Protein AF-0000000076523806 (afdb_homodimer)

Foldseek 3Di:
DVVVVVVVVVVVVVVVVVVVVVVVVVVVVVVVVVVVVVVVVVVVVVVVVVVVVVVVVVVVVVVVVVVVVVVVD/DVVVVVVVVVVVVVVVVVVVVVVVVVVVVVVVVVVVVVVVVVVVVVVVVVVVVVVVVVVVVVVVVVVVVVVVD

Sequence (146 aa):
MLHHVMSEFNAMTKEYEILKTEATTLQEKNNEMYDHIVDQDTRIDQLEQNVQVLEAENNELRRSRIIDASTKQMLHHVMSEFNAMTKEYEILKTEATTLQEKNNEMYDHIVDQDTRIDQLEQNVQVLEAENNELRRSRIIDASTKQ

Organism: Hydatigena taeniaeformis (NCBI:txid6205)

Structure (mmCIF, N/CA/C/O backbone):
data_AF-0000000076523806-model_v1
#
loop_
_entity.id
_entity.type
_entity.pdbx_description
1 polymer 'Uncharacterized protein'
#
loop_
_atom_site.group_PDB
_atom_site.id
_atom_site.type_symbol
_atom_site.label_atom_id
_atom_site.label_alt_id
_atom_site.label_comp_id
_atom_site.label_asym_id
_atom_site.label_entity_id
_atom_site.label_seq_id
_atom_site.pdbx_PDB_ins_code
_atom_site.Cartn_x
_atom_site.Cartn_y
_atom_site.Cartn_z
_atom_site.occupancy
_atom_site.B_iso_or_equiv
_atom_site.auth_seq_id
_atom_site.auth_comp_id
_atom_site.auth_asym_id
_atom_site.auth_atom_id
_atom_site.pdbx_PDB_model_num
ATOM 1 N N . MET A 1 1 ? 8.375 -51.219 -21.516 1 77.56 1 MET A N 1
ATOM 2 C CA . MET A 1 1 ? 8.148 -49.906 -22.109 1 77.56 1 MET A CA 1
ATOM 3 C C . MET A 1 1 ? 6.848 -49.281 -21.594 1 77.56 1 MET A C 1
ATOM 5 O O . MET A 1 1 ? 6.848 -48.188 -21.047 1 77.56 1 MET A O 1
ATOM 9 N N . LEU A 1 2 ? 5.82 -50.031 -21.516 1 80.88 2 LEU A N 1
ATOM 10 C CA . LEU A 1 2 ? 4.516 -49.531 -21.078 1 80.88 2 LEU A CA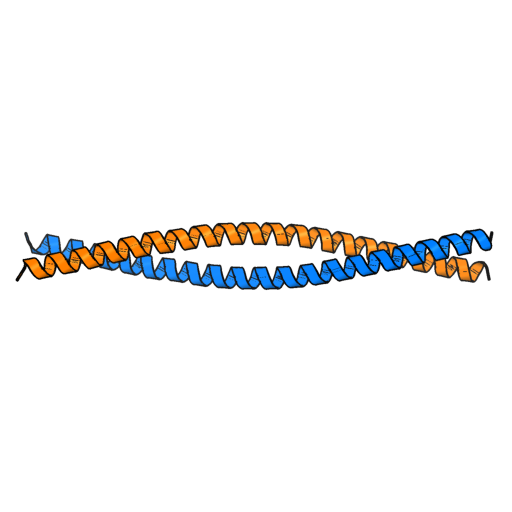 1
ATOM 11 C C . LEU A 1 2 ? 4.535 -49.219 -19.594 1 80.88 2 LEU A C 1
ATOM 13 O O . LEU A 1 2 ? 4.07 -48.156 -19.188 1 80.88 2 LEU A O 1
ATOM 17 N N . HIS A 1 3 ? 5.086 -50.062 -18.781 1 82.56 3 HIS A N 1
ATOM 18 C CA . HIS A 1 3 ? 5.164 -49.875 -17.328 1 82.56 3 HIS A CA 1
ATOM 19 C C . HIS A 1 3 ? 5.965 -48.625 -16.984 1 82.56 3 HIS A C 1
ATOM 21 O O . HIS A 1 3 ? 5.598 -47.875 -16.078 1 82.56 3 HIS A O 1
ATOM 27 N N . HIS A 1 4 ? 7.008 -48.375 -17.703 1 82.94 4 HIS A N 1
ATOM 28 C CA . HIS A 1 4 ? 7.859 -47.219 -17.484 1 82.94 4 HIS A CA 1
ATOM 29 C C . HIS A 1 4 ? 7.133 -45.938 -17.859 1 82.94 4 HIS A C 1
ATOM 31 O O . HIS A 1 4 ? 7.145 -44.969 -17.078 1 82.94 4 HIS A O 1
ATOM 37 N N . VAL A 1 5 ? 6.434 -45.969 -19 1 79.81 5 VAL A N 1
ATOM 38 C CA . VAL A 1 5 ? 5.703 -44.781 -19.469 1 79.81 5 VAL A CA 1
ATOM 39 C C . VAL A 1 5 ? 4.562 -44.469 -18.5 1 79.81 5 VAL A C 1
ATOM 41 O O . VAL A 1 5 ? 4.309 -43.312 -18.203 1 79.81 5 VAL A O 1
ATOM 44 N N . MET A 1 6 ? 3.977 -45.5 -18.062 1 81.94 6 MET A N 1
ATOM 45 C CA . MET A 1 6 ? 2.873 -45.312 -17.109 1 81.94 6 MET A CA 1
ATOM 46 C C . MET A 1 6 ? 3.367 -44.75 -15.797 1 81.94 6 MET A C 1
ATOM 48 O O . MET A 1 6 ? 2.695 -43.906 -15.195 1 81.94 6 MET A O 1
ATOM 52 N N . SER A 1 7 ? 4.484 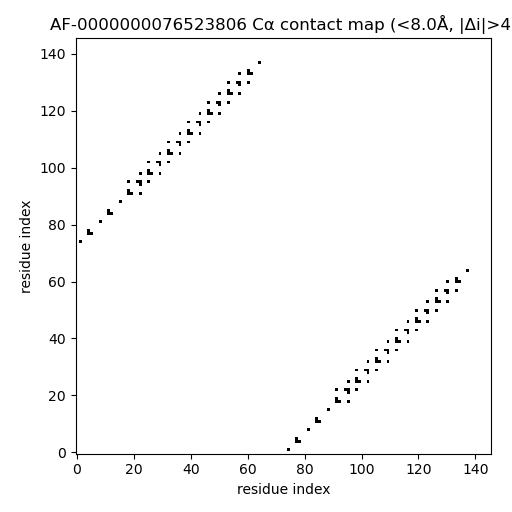-45.188 -15.352 1 82.75 7 SER A N 1
ATOM 53 C CA . SER A 1 7 ? 5.094 -44.656 -14.141 1 82.75 7 SER A CA 1
ATOM 54 C C . SER A 1 7 ? 5.43 -43.156 -14.289 1 82.75 7 SER A C 1
ATOM 56 O O . SER A 1 7 ? 5.168 -42.375 -13.391 1 82.75 7 SER A O 1
ATOM 58 N N . GLU A 1 8 ? 5.961 -42.844 -15.414 1 82.75 8 GLU A N 1
ATOM 59 C CA . GLU A 1 8 ? 6.305 -41.469 -15.695 1 82.75 8 GLU A CA 1
ATOM 60 C C . GLU A 1 8 ? 5.051 -40.594 -15.773 1 82.75 8 GLU A C 1
ATOM 62 O O . GLU A 1 8 ? 5.051 -39.438 -15.289 1 82.75 8 GLU A O 1
ATOM 67 N N . PHE A 1 9 ? 4.078 -41.188 -16.344 1 82.12 9 PHE A N 1
ATOM 68 C CA . PHE A 1 9 ? 2.801 -40.5 -16.453 1 82.12 9 PHE A CA 1
ATOM 69 C C . PHE A 1 9 ? 2.209 -40.219 -15.078 1 82.12 9 PHE A C 1
ATOM 71 O O . PHE A 1 9 ? 1.753 -39.094 -14.812 1 82.12 9 PHE A O 1
ATOM 78 N N . ASN A 1 10 ? 2.246 -41.188 -14.266 1 84.44 10 ASN A N 1
ATOM 79 C CA . ASN A 1 10 ? 1.727 -41.031 -12.906 1 84.44 10 ASN A CA 1
ATOM 80 C C . ASN A 1 10 ? 2.518 -40 -12.117 1 84.44 10 ASN A C 1
ATOM 82 O O . ASN A 1 10 ? 1.936 -39.188 -11.383 1 84.44 10 ASN A O 1
ATOM 86 N N . ALA A 1 11 ? 3.771 -39.969 -12.234 1 86.75 11 ALA A N 1
ATOM 87 C CA . ALA A 1 11 ? 4.633 -39 -11.555 1 86.75 11 ALA A CA 1
ATOM 88 C C . ALA A 1 11 ? 4.34 -37.594 -12.031 1 86.75 11 ALA A C 1
ATOM 90 O O . ALA A 1 11 ? 4.242 -36.656 -11.227 1 86.75 11 ALA A O 1
ATOM 91 N N . MET A 1 12 ? 4.145 -37.406 -13.273 1 85.44 12 MET A N 1
ATOM 92 C CA . MET A 1 12 ? 3.865 -36.094 -13.867 1 85.44 12 MET A CA 1
ATOM 93 C C . MET A 1 12 ? 2.506 -35.594 -13.422 1 85.44 12 MET A C 1
ATOM 95 O O . MET A 1 12 ? 2.342 -34.375 -13.188 1 85.44 12 MET A O 1
ATOM 99 N N . THR A 1 13 ? 1.633 -36.531 -13.359 1 86.88 13 THR A N 1
ATOM 100 C CA . THR A 1 13 ? 0.295 -36.156 -12.922 1 86.88 13 THR A CA 1
ATOM 101 C C . THR A 1 13 ? 0.333 -35.594 -11.5 1 86.88 13 THR A C 1
ATOM 103 O O . THR A 1 13 ? -0.324 -34.594 -11.203 1 86.88 13 THR A O 1
ATOM 106 N N . LYS A 1 14 ? 1.133 -36.25 -10.703 1 90.88 14 LYS A N 1
ATOM 107 C CA . LYS A 1 14 ? 1.283 -35.781 -9.328 1 90.88 14 LYS A CA 1
ATOM 108 C C . LYS A 1 14 ? 1.925 -34.406 -9.281 1 90.88 14 LYS A C 1
ATOM 110 O O . LYS A 1 14 ? 1.476 -33.531 -8.531 1 90.88 14 LYS A O 1
ATOM 115 N N . GLU A 1 15 ? 2.945 -34.219 -10.055 1 90.81 15 GLU A N 1
ATOM 116 C CA . GLU A 1 15 ? 3.625 -32.938 -10.117 1 90.81 15 GLU A CA 1
ATOM 117 C C . GLU A 1 15 ? 2.695 -31.844 -10.641 1 90.81 15 GLU A C 1
ATOM 119 O O . GLU A 1 15 ? 2.742 -30.703 -10.18 1 90.81 15 GLU A O 1
ATOM 124 N N . TYR A 1 16 ? 1.949 -32.219 -11.586 1 91.06 16 TYR A N 1
ATOM 125 C CA . TYR A 1 16 ? 0.978 -31.281 -12.172 1 91.06 16 TYR A CA 1
ATOM 126 C C . TYR A 1 16 ? -0.016 -30.812 -11.117 1 91.06 16 TYR A C 1
ATOM 128 O O . TYR A 1 16 ? -0.313 -29.609 -11.031 1 91.06 16 TYR A O 1
ATOM 136 N N . GLU A 1 17 ? -0.483 -31.719 -10.352 1 92.56 17 GLU A N 1
ATOM 137 C CA . GLU A 1 17 ? -1.444 -31.375 -9.305 1 92.56 17 GLU A CA 1
ATOM 138 C C . GLU A 1 17 ? -0.823 -30.438 -8.266 1 92.56 17 GLU A C 1
ATOM 140 O O . GLU A 1 17 ? -1.474 -29.5 -7.793 1 92.56 17 GLU A O 1
ATOM 145 N N . ILE A 1 18 ? 0.384 -30.656 -7.902 1 94.88 18 ILE A N 1
ATOM 146 C CA . ILE A 1 18 ? 1.104 -29.797 -6.957 1 94.88 18 ILE A CA 1
ATOM 147 C C . ILE A 1 18 ? 1.243 -28.391 -7.527 1 94.88 18 ILE A C 1
ATOM 149 O O . ILE A 1 18 ? 0.949 -27.406 -6.844 1 94.88 18 ILE A O 1
ATOM 153 N N . LEU A 1 19 ? 1.623 -28.344 -8.75 1 95.31 19 LEU A N 1
ATOM 154 C CA . LEU A 1 19 ? 1.821 -27.062 -9.414 1 95.31 19 LEU A CA 1
ATOM 155 C C . LEU A 1 19 ? 0.506 -26.297 -9.523 1 95.31 19 LEU A C 1
ATOM 157 O O . LEU A 1 19 ? 0.474 -25.078 -9.336 1 95.31 19 LEU A O 1
ATOM 161 N N . LYS A 1 20 ? -0.457 -26.969 -9.852 1 94.81 20 LYS A N 1
ATOM 162 C CA . LYS A 1 20 ? -1.78 -26.359 -9.961 1 94.81 20 LYS A CA 1
ATOM 163 C C . LYS A 1 20 ? -2.213 -25.75 -8.625 1 94.81 20 LYS A C 1
ATOM 165 O O . LYS A 1 20 ? -2.73 -24.641 -8.594 1 94.81 20 LYS A O 1
ATOM 170 N N . THR A 1 21 ? -2.02 -26.469 -7.617 1 96.31 21 THR A N 1
ATOM 171 C CA . THR A 1 21 ? -2.346 -25.984 -6.281 1 96.31 21 THR A CA 1
ATOM 172 C C . THR A 1 21 ? -1.516 -24.75 -5.934 1 96.31 21 THR A C 1
ATOM 174 O O . THR A 1 21 ? -2.041 -23.766 -5.398 1 96.31 21 THR A O 1
ATOM 177 N N . GLU A 1 22 ? -0.288 -24.766 -6.25 1 95.56 22 GLU A N 1
ATOM 178 C CA . GLU A 1 22 ? 0.605 -23.641 -6.004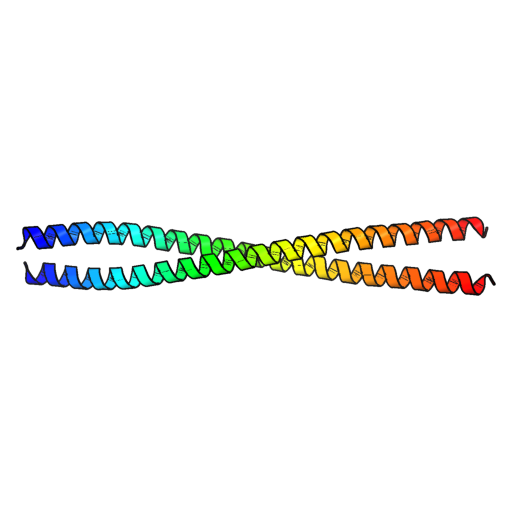 1 95.56 22 GLU A CA 1
ATOM 179 C C . GLU A 1 22 ? 0.156 -22.406 -6.781 1 95.56 22 GLU A C 1
ATOM 181 O O . GLU A 1 22 ? 0.112 -21.312 -6.23 1 95.56 22 GLU A O 1
ATOM 186 N N . ALA A 1 23 ? -0.141 -22.609 -7.977 1 95.69 23 ALA A N 1
ATOM 187 C CA . ALA A 1 23 ? -0.587 -21.5 -8.82 1 95.69 23 ALA A CA 1
ATOM 188 C C . ALA A 1 23 ? -1.864 -20.859 -8.273 1 95.69 23 ALA A C 1
ATOM 190 O O . ALA A 1 23 ? -2.01 -19.641 -8.273 1 95.69 23 ALA A O 1
ATOM 191 N N . THR A 1 24 ? -2.727 -21.703 -7.848 1 96.81 24 THR A N 1
ATOM 192 C CA . THR A 1 24 ? -3.975 -21.219 -7.262 1 96.81 24 THR A CA 1
ATOM 193 C C . THR A 1 24 ? -3.699 -20.391 -6.012 1 96.81 24 THR A C 1
ATOM 195 O O . THR A 1 24 ? -4.289 -19.328 -5.828 1 96.81 24 THR A O 1
ATOM 198 N N . THR A 1 25 ? -2.818 -20.781 -5.199 1 97.75 25 THR A N 1
ATOM 199 C CA . THR A 1 25 ? -2.441 -20.078 -3.982 1 97.75 25 THR A CA 1
ATOM 200 C C . THR A 1 25 ? -1.808 -18.734 -4.32 1 97.75 25 THR A C 1
ATOM 202 O O . THR A 1 25 ? -2.127 -17.719 -3.697 1 97.75 25 THR A O 1
ATOM 205 N N . LEU A 1 26 ? -0.985 -18.766 -5.234 1 97.88 26 LEU A N 1
ATOM 206 C CA . LEU A 1 26 ? -0.332 -17.531 -5.668 1 97.88 26 LEU A CA 1
ATOM 207 C C . LEU A 1 26 ? -1.353 -16.531 -6.195 1 97.88 26 LEU A C 1
ATOM 209 O O . LEU A 1 26 ? -1.25 -15.328 -5.926 1 97.88 26 LEU A O 1
ATOM 213 N N . GLN A 1 27 ? -2.268 -17.016 -6.91 1 97.56 27 GLN A N 1
ATOM 214 C CA . GLN A 1 27 ? -3.324 -16.172 -7.438 1 97.56 27 GLN A CA 1
ATOM 215 C C . GLN A 1 27 ? -4.145 -15.547 -6.309 1 97.56 27 GLN A C 1
ATOM 217 O O . GLN A 1 27 ? -4.473 -14.359 -6.352 1 97.56 27 GLN A O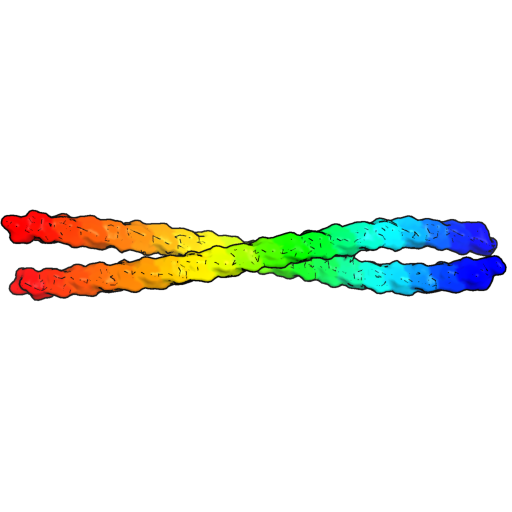 1
ATOM 222 N N . GLU A 1 28 ? -4.488 -16.312 -5.348 1 98 28 GLU A N 1
ATOM 223 C CA . GLU A 1 28 ? -5.234 -15.812 -4.199 1 98 28 GLU A CA 1
ATOM 224 C C . GLU A 1 28 ? -4.445 -14.75 -3.443 1 98 28 GLU A C 1
ATOM 226 O O . GLU A 1 28 ? -4.996 -13.711 -3.068 1 98 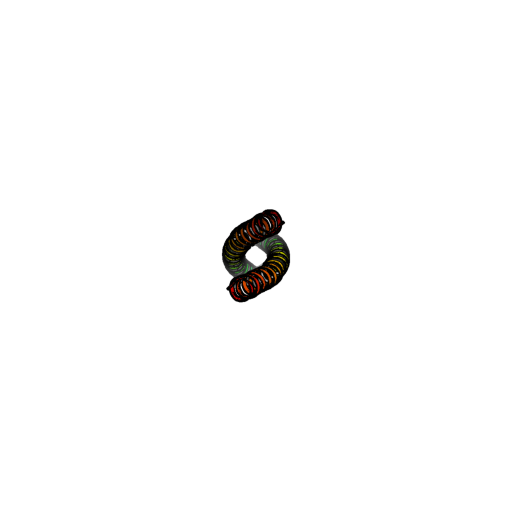28 GLU A O 1
ATOM 231 N N . LYS A 1 29 ? -3.242 -14.969 -3.279 1 98.38 29 LYS A N 1
ATOM 232 C CA . LYS A 1 29 ? -2.367 -14.008 -2.611 1 98.38 29 LYS A CA 1
ATOM 233 C C . LYS A 1 29 ? -2.281 -12.703 -3.395 1 98.38 29 LYS A C 1
ATOM 235 O O . LYS A 1 29 ? -2.324 -11.617 -2.812 1 98.38 29 LYS A O 1
ATOM 240 N N . ASN A 1 30 ? -2.121 -12.945 -4.668 1 98.12 30 ASN A N 1
ATOM 241 C CA . ASN A 1 30 ? -2.094 -11.773 -5.543 1 98.12 30 ASN A CA 1
ATOM 242 C C . ASN A 1 30 ? -3.355 -10.93 -5.395 1 98.12 30 ASN A C 1
ATOM 244 O O . ASN A 1 30 ? -3.279 -9.703 -5.324 1 98.12 30 ASN A O 1
ATOM 248 N N . ASN A 1 31 ? -4.41 -11.578 -5.363 1 97.81 31 ASN A N 1
ATOM 249 C CA . ASN A 1 31 ? -5.68 -10.875 -5.211 1 97.81 31 ASN A CA 1
ATOM 250 C C . ASN A 1 31 ? -5.758 -10.148 -3.873 1 97.81 31 ASN A C 1
ATOM 252 O O . ASN A 1 31 ? -6.184 -8.992 -3.816 1 97.81 31 ASN A O 1
ATOM 256 N N . GLU A 1 32 ? -5.34 -10.727 -2.826 1 98.12 32 GLU A N 1
ATOM 257 C CA . GLU A 1 32 ? -5.332 -10.117 -1.496 1 98.12 32 GLU A CA 1
ATOM 258 C C . GLU A 1 32 ? -4.406 -8.906 -1.447 1 98.12 32 GLU A C 1
ATOM 260 O O . GLU A 1 32 ? -4.766 -7.867 -0.889 1 98.12 32 GLU A O 1
ATOM 265 N N . MET A 1 33 ? -3.287 -9.07 -2.041 1 98.25 33 MET A N 1
ATOM 266 C CA . MET A 1 33 ? -2.314 -7.98 -2.049 1 98.25 33 MET A CA 1
ATOM 267 C C . MET A 1 33 ? -2.83 -6.793 -2.859 1 98.25 33 MET A C 1
ATOM 269 O O . MET A 1 33 ? -2.621 -5.641 -2.48 1 98.25 33 MET A O 1
ATOM 273 N N . TYR A 1 34 ? -3.467 -7.168 -3.906 1 98.25 34 TYR A N 1
ATOM 274 C CA . TYR A 1 34 ? -4.051 -6.098 -4.707 1 98.25 34 TYR A CA 1
ATOM 275 C C . TYR A 1 34 ? -5.059 -5.293 -3.893 1 98.25 34 TYR A C 1
ATOM 277 O O . TYR A 1 34 ? -5.027 -4.059 -3.9 1 98.25 34 TYR A O 1
ATOM 285 N N . ASP A 1 35 ? -5.914 -5.938 -3.156 1 98.44 35 ASP A N 1
ATOM 286 C CA . ASP A 1 35 ? -6.887 -5.27 -2.297 1 98.44 35 ASP A CA 1
ATOM 287 C C . ASP A 1 35 ? -6.195 -4.398 -1.253 1 98.44 35 ASP A C 1
ATOM 289 O O . ASP A 1 35 ? -6.621 -3.271 -0.994 1 98.44 35 ASP A O 1
ATOM 293 N N . HIS A 1 36 ? -5.172 -4.906 -0.703 1 98.75 36 HIS A N 1
ATOM 294 C CA . HIS A 1 36 ? -4.402 -4.168 0.293 1 98.75 36 HIS A CA 1
ATOM 295 C C . HIS A 1 36 ? -3.789 -2.908 -0.307 1 98.75 36 HIS A C 1
ATOM 297 O O . HIS A 1 36 ? -3.811 -1.846 0.318 1 98.75 36 HIS A O 1
ATOM 303 N N . ILE A 1 37 ? -3.268 -3.049 -1.439 1 98.81 37 ILE A N 1
ATOM 304 C CA . ILE A 1 37 ? -2.658 -1.923 -2.141 1 98.81 37 ILE A CA 1
ATOM 305 C C . ILE A 1 37 ? -3.697 -0.824 -2.352 1 98.81 37 ILE A C 1
ATOM 307 O O . ILE A 1 37 ? -3.42 0.354 -2.113 1 98.81 37 ILE A O 1
ATOM 311 N N . VAL A 1 38 ? -4.852 -1.22 -2.732 1 98.75 38 VAL A N 1
ATOM 312 C CA . VAL A 1 38 ? -5.926 -0.264 -2.977 1 98.75 38 VAL A CA 1
ATOM 313 C C . VAL A 1 38 ? -6.289 0.45 -1.677 1 98.75 38 VAL A C 1
ATOM 315 O O . VAL A 1 38 ? -6.469 1.67 -1.661 1 98.75 38 VAL A O 1
ATOM 318 N N . ASP A 1 39 ? -6.387 -0.283 -0.607 1 98.75 39 ASP A N 1
ATOM 319 C CA . ASP A 1 39 ? -6.668 0.297 0.702 1 98.75 39 ASP A CA 1
ATOM 320 C C . ASP A 1 39 ? -5.586 1.297 1.104 1 98.75 39 ASP A C 1
ATOM 322 O O . ASP A 1 39 ? -5.891 2.385 1.595 1 98.75 39 ASP A O 1
ATOM 326 N N . GLN A 1 40 ? -4.395 0.929 0.839 1 98.75 40 GLN A N 1
ATOM 327 C CA . GLN A 1 40 ? -3.277 1.803 1.19 1 98.75 40 GLN A CA 1
ATOM 328 C C . GLN A 1 40 ? -3.277 3.066 0.334 1 98.75 40 GLN A C 1
ATOM 330 O O . GLN A 1 40 ? -2.99 4.156 0.829 1 98.75 40 GLN A O 1
ATOM 335 N N . ASP A 1 41 ? -3.621 2.859 -0.848 1 98.75 41 ASP A N 1
ATOM 336 C CA . ASP A 1 41 ? -3.734 4.023 -1.72 1 98.75 41 ASP A CA 1
ATOM 337 C C . ASP A 1 41 ? -4.789 5 -1.202 1 98.75 41 ASP A C 1
ATOM 339 O O . ASP A 1 41 ? -4.574 6.211 -1.202 1 98.75 41 ASP A O 1
ATOM 343 N N . THR A 1 42 ? -5.891 4.512 -0.783 1 98.88 42 THR A N 1
ATOM 344 C CA . THR A 1 42 ? -6.965 5.34 -0.238 1 98.88 42 THR A CA 1
ATOM 345 C C . THR A 1 42 ? -6.5 6.062 1.021 1 98.88 42 THR A C 1
ATOM 347 O O . THR A 1 42 ? -6.773 7.254 1.195 1 98.88 42 THR A O 1
ATOM 350 N N . ARG A 1 43 ? -5.824 5.355 1.82 1 98.81 43 ARG A N 1
ATOM 351 C CA . ARG A 1 43 ? -5.281 5.941 3.041 1 98.81 43 ARG A CA 1
ATOM 352 C C . ARG A 1 43 ? -4.277 7.043 2.719 1 98.81 43 ARG A C 1
ATOM 354 O O . ARG A 1 43 ? -4.293 8.109 3.342 1 98.81 43 ARG A O 1
ATOM 361 N N . ILE A 1 44 ? -3.438 6.82 1.823 1 98.94 44 ILE A N 1
ATOM 362 C CA . ILE A 1 44 ? -2.439 7.797 1.407 1 98.94 44 ILE A CA 1
ATOM 363 C C . ILE A 1 44 ? -3.133 9.062 0.908 1 98.94 44 ILE A C 1
ATOM 365 O O . ILE A 1 44 ? -2.766 10.172 1.295 1 98.94 44 ILE A O 1
ATOM 369 N N . ASP A 1 45 ? -4.16 8.875 0.138 1 98.88 45 ASP A N 1
ATOM 370 C CA . ASP A 1 45 ? -4.918 10.008 -0.372 1 98.88 45 ASP A CA 1
ATOM 371 C C . ASP A 1 45 ? -5.52 10.828 0.771 1 98.88 45 ASP A C 1
ATOM 373 O O . ASP A 1 45 ? -5.457 12.055 0.761 1 98.88 45 ASP A O 1
ATOM 377 N N . GLN A 1 46 ? -6.09 10.18 1.725 1 98.88 46 GLN A N 1
ATOM 378 C CA . GLN A 1 46 ? -6.699 10.844 2.873 1 98.88 46 GLN A CA 1
ATOM 379 C C . GLN A 1 46 ? -5.656 11.602 3.689 1 98.88 46 GLN A C 1
ATOM 381 O O . GLN A 1 46 ? -5.887 12.742 4.098 1 98.88 46 GLN A O 1
ATOM 386 N N . LEU A 1 47 ? -4.57 10.977 3.844 1 98.88 47 LEU A N 1
ATOM 387 C CA . LEU A 1 47 ? -3.506 11.602 4.621 1 98.88 47 LEU A CA 1
ATOM 388 C C . LEU A 1 47 ? -2.93 12.812 3.885 1 98.88 47 LEU A C 1
ATOM 390 O O . LEU A 1 47 ? -2.629 13.836 4.504 1 98.88 47 LEU A O 1
ATOM 394 N N . GLU A 1 48 ? -2.801 12.688 2.609 1 98.88 48 GLU A N 1
ATOM 395 C CA . GLU A 1 48 ? -2.316 13.805 1.808 1 98.88 48 GLU A CA 1
ATOM 396 C C . GLU A 1 48 ? -3.281 14.992 1.87 1 98.88 48 GLU A C 1
ATOM 398 O O . GLU A 1 48 ? -2.854 16.141 1.979 1 98.88 48 GLU A O 1
ATOM 403 N N . GLN A 1 49 ? -4.504 14.711 1.862 1 98.88 49 GLN A N 1
ATOM 404 C CA . GLN A 1 49 ? -5.504 15.766 1.998 1 98.88 49 GLN A CA 1
ATOM 405 C C . GLN A 1 49 ? -5.43 16.422 3.375 1 98.88 49 GLN A C 1
ATOM 407 O O . GLN A 1 49 ? -5.523 17.641 3.492 1 98.88 49 GLN A O 1
ATOM 412 N N . ASN A 1 50 ? -5.316 15.609 4.379 1 98.81 50 ASN A N 1
ATOM 413 C CA . ASN A 1 50 ? -5.156 16.141 5.73 1 98.81 50 ASN A CA 1
ATOM 414 C C . ASN A 1 50 ? -3.947 17.062 5.832 1 98.81 50 ASN A C 1
ATOM 416 O O . ASN A 1 50 ? -4.027 18.125 6.434 1 98.81 50 ASN A O 1
ATOM 420 N N . VAL A 1 51 ? -2.893 16.641 5.23 1 98.88 51 VAL A N 1
ATOM 421 C CA . VAL A 1 51 ? -1.667 17.438 5.25 1 98.88 51 VAL A CA 1
ATOM 422 C C . VAL A 1 51 ? -1.912 18.781 4.566 1 98.88 51 VAL A C 1
ATOM 424 O O . VAL A 1 51 ? -1.536 19.828 5.094 1 98.88 51 VAL A O 1
ATOM 427 N N . GLN A 1 52 ? -2.582 18.781 3.537 1 98.75 52 GLN A N 1
ATOM 428 C CA . GLN A 1 52 ? -2.865 20.016 2.811 1 98.75 52 GLN A CA 1
ATOM 429 C C . GLN A 1 52 ? -3.742 20.953 3.639 1 98.75 52 GLN A C 1
ATOM 431 O O . GLN A 1 52 ? -3.479 22.156 3.713 1 98.75 52 GLN A O 1
ATOM 436 N N . VAL A 1 53 ? -4.785 20.438 4.203 1 98.88 53 VAL A N 1
ATOM 437 C CA . VAL A 1 53 ? -5.707 21.234 5.012 1 98.88 53 VAL A CA 1
ATOM 438 C C . VAL A 1 53 ? -4.969 21.828 6.211 1 98.88 53 VAL A C 1
ATOM 440 O O . VAL A 1 53 ? -5.082 23.016 6.488 1 98.88 53 VAL A O 1
ATOM 443 N N . LEU A 1 54 ? -4.137 21.047 6.828 1 98.75 54 LEU A N 1
ATOM 444 C CA . LEU A 1 54 ? -3.402 21.484 8.008 1 98.75 54 LEU A CA 1
ATOM 445 C C . LEU A 1 54 ? -2.363 22.531 7.637 1 98.75 54 LEU A C 1
ATOM 447 O O . LEU A 1 54 ? -2.172 23.516 8.367 1 98.75 54 LEU A O 1
ATOM 451 N N . GLU A 1 55 ? -1.733 22.344 6.535 1 98.62 55 GLU A N 1
ATOM 452 C CA . GLU A 1 55 ? -0.775 23.344 6.062 1 98.62 55 GLU A CA 1
ATOM 453 C C . GLU A 1 55 ? -1.461 24.672 5.762 1 98.62 55 GLU A C 1
ATOM 455 O O . GLU A 1 55 ? -0.949 25.734 6.121 1 98.62 55 GLU A O 1
ATOM 460 N N . ALA A 1 56 ? -2.561 24.594 5.137 1 98.38 56 ALA A N 1
ATOM 461 C CA . ALA A 1 56 ? -3.314 25.797 4.82 1 98.38 56 ALA A CA 1
ATOM 462 C C . ALA A 1 56 ? -3.768 26.516 6.09 1 98.38 56 ALA A C 1
ATOM 464 O O . ALA A 1 56 ? -3.66 27.734 6.191 1 98.38 56 ALA A O 1
ATOM 465 N N . GLU A 1 57 ? -4.219 25.797 7.07 1 98.44 57 GLU A N 1
ATOM 466 C CA . GLU A 1 57 ? -4.652 26.359 8.344 1 98.44 57 GLU A CA 1
ATOM 467 C C . GLU A 1 57 ? -3.484 27 9.094 1 98.44 57 GLU A C 1
ATOM 469 O O . GLU A 1 57 ? -3.605 28.109 9.625 1 98.44 57 GLU A O 1
ATOM 474 N N . ASN A 1 58 ? -2.387 26.281 9.086 1 97.94 58 ASN A N 1
ATOM 475 C CA . ASN A 1 58 ? -1.185 26.797 9.727 1 97.94 58 ASN A CA 1
ATOM 476 C C . ASN A 1 58 ? -0.716 28.094 9.078 1 97.94 58 ASN A C 1
ATOM 478 O O . ASN A 1 58 ? -0.354 29.047 9.773 1 97.94 58 ASN A O 1
ATOM 482 N N . ASN A 1 59 ? -0.794 28.125 7.785 1 97.31 59 ASN A N 1
ATOM 483 C CA . ASN A 1 59 ? -0.397 29.328 7.059 1 97.31 59 ASN A CA 1
ATOM 484 C C . ASN A 1 59 ? -1.336 30.5 7.348 1 97.31 59 ASN A C 1
ATOM 486 O O . ASN A 1 59 ? -0.886 31.625 7.539 1 97.31 59 ASN A O 1
ATOM 490 N N . GLU A 1 60 ? -2.602 30.234 7.453 1 97.25 60 GLU A N 1
ATOM 491 C CA . GLU A 1 60 ? -3.576 31.266 7.773 1 97.25 60 GLU A CA 1
ATOM 492 C C . GLU A 1 60 ? -3.367 31.797 9.188 1 97.25 60 GLU A C 1
ATOM 494 O O . GLU A 1 60 ? -3.439 33 9.422 1 97.25 60 GLU A O 1
ATOM 499 N N . LEU A 1 61 ? -3.014 31 10.102 1 96.19 61 LEU A N 1
ATOM 500 C CA . LEU A 1 61 ? -2.766 31.391 11.484 1 96.19 61 LEU A CA 1
ATOM 501 C C . LEU A 1 61 ? -1.495 32.219 11.594 1 96.19 61 LEU A C 1
ATOM 503 O O . LEU A 1 61 ? -1.468 33.219 12.305 1 96.19 61 LEU A O 1
ATOM 507 N N . ARG A 1 62 ? -0.501 31.828 10.828 1 94.19 62 ARG A N 1
ATOM 508 C CA . ARG A 1 62 ? 0.75 32.562 10.836 1 94.19 62 ARG A CA 1
ATOM 509 C C . ARG A 1 62 ? 0.557 33.969 10.234 1 94.19 62 ARG A C 1
ATOM 511 O O . ARG A 1 62 ? 1.065 34.938 10.773 1 94.19 62 ARG A O 1
ATOM 518 N N . ARG A 1 63 ? -0.265 34.031 9.195 1 93.81 63 ARG A N 1
ATOM 519 C CA . ARG A 1 63 ? -0.545 35.312 8.562 1 93.81 63 ARG A CA 1
ATOM 520 C C . ARG A 1 63 ? -1.331 36.219 9.5 1 93.81 63 ARG A C 1
ATOM 522 O O . ARG A 1 63 ? -1.046 37.406 9.594 1 93.81 63 ARG A O 1
ATOM 529 N N . SER A 1 64 ? -2.199 35.656 10.195 1 89.31 64 SER A N 1
ATOM 530 C CA . SER A 1 64 ? -3.023 36.406 11.133 1 89.31 64 SER A CA 1
ATOM 531 C C . SER A 1 64 ? -2.186 36.969 12.273 1 89.31 64 SER A C 1
ATOM 533 O O . SER A 1 64 ? -2.371 38.125 12.672 1 89.31 64 SER A O 1
ATOM 535 N N . ARG A 1 65 ? -1.19 36.219 12.641 1 87.19 65 ARG A N 1
ATOM 536 C CA . ARG A 1 65 ? -0.315 36.656 13.719 1 87.19 65 ARG A CA 1
ATOM 537 C C . ARG A 1 65 ? 0.592 37.781 13.266 1 87.19 65 ARG A C 1
ATOM 539 O O . ARG A 1 65 ? 0.853 38.719 14.023 1 87.19 65 ARG A O 1
ATOM 546 N N . ILE A 1 66 ? 0.973 37.7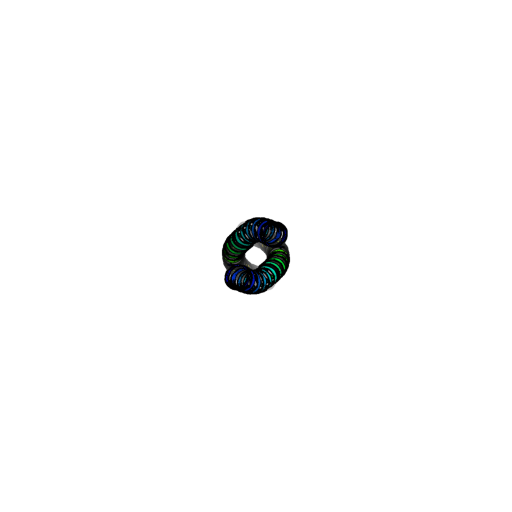5 12.117 1 86 66 ILE A N 1
ATOM 547 C CA . ILE A 1 66 ? 1.838 38.781 11.562 1 86 66 ILE A CA 1
ATOM 548 C C . ILE A 1 66 ? 1.06 40.094 11.438 1 86 66 ILE A C 1
ATOM 550 O O . ILE A 1 66 ? 1.57 41.156 11.781 1 86 66 ILE A O 1
ATOM 554 N N . ILE A 1 67 ? -0.204 40 11.07 1 86.75 67 ILE A N 1
ATOM 555 C CA . ILE A 1 67 ? -1.057 41.188 10.906 1 86.75 67 ILE A CA 1
ATOM 556 C C . ILE A 1 67 ? -1.348 41.812 12.266 1 86.75 67 ILE A C 1
ATOM 558 O O . ILE A 1 67 ? -1.263 43.031 12.43 1 86.75 67 ILE A O 1
ATOM 562 N N . ASP A 1 68 ? -1.459 41.062 13.344 1 82.75 68 ASP A N 1
ATOM 563 C CA . ASP A 1 68 ? -1.737 41.562 14.688 1 82.75 68 ASP A CA 1
ATOM 564 C C . ASP A 1 68 ? -0.512 42.25 15.281 1 82.75 68 ASP A C 1
ATOM 566 O O . ASP A 1 68 ? -0.635 43.281 15.953 1 82.75 68 ASP A O 1
ATOM 570 N N . ALA A 1 69 ? 0.623 41.75 15.008 1 81.25 69 ALA A N 1
ATOM 571 C CA . ALA A 1 69 ? 1.851 42.344 15.539 1 81.25 69 ALA A CA 1
ATOM 572 C C . ALA A 1 69 ? 2.172 43.656 14.859 1 81.25 69 ALA A C 1
ATOM 574 O O . ALA A 1 69 ? 2.699 44.594 15.492 1 81.25 69 ALA A O 1
ATOM 575 N N . SER A 1 70 ? 1.755 43.781 13.695 1 81.31 70 SER A N 1
ATOM 576 C CA . SER A 1 70 ? 2.031 45 12.93 1 81.31 70 SER A CA 1
ATOM 577 C C . SER A 1 70 ? 1.066 46.125 13.297 1 81.31 70 SER A C 1
ATOM 579 O O . SER A 1 70 ? 1.393 47.281 13.156 1 81.31 70 SER A O 1
ATOM 581 N N . THR A 1 71 ? -0.04 45.812 13.766 1 74.5 71 THR A N 1
ATOM 582 C CA . THR A 1 71 ? -1.039 46.781 14.141 1 74.5 71 THR A CA 1
ATOM 583 C C . THR A 1 71 ? -0.849 47.25 15.586 1 74.5 71 THR A C 1
ATOM 585 O O . THR A 1 71 ? -1.403 48.25 16.016 1 74.5 71 THR A O 1
ATOM 588 N N . LYS A 1 72 ? -0.061 46.594 16.328 1 69.88 72 LYS A N 1
ATOM 589 C CA . LYS A 1 72 ? 0.239 46.969 17.719 1 69.88 72 LYS A CA 1
ATOM 590 C C . LYS A 1 72 ? 1.426 47.938 17.766 1 69.88 72 LYS A C 1
ATOM 592 O O . LYS A 1 72 ? 1.641 48.594 18.781 1 69.88 72 LYS A O 1
ATOM 597 N N . GLN A 1 73 ? 2.1 48.125 16.812 1 55.16 73 GLN A N 1
ATOM 598 C CA . GLN A 1 73 ? 3.104 49.188 16.781 1 55.16 73 GLN A CA 1
ATOM 599 C C . GLN A 1 73 ? 2.506 50.469 16.266 1 55.16 73 GLN A C 1
ATOM 601 O O . GLN A 1 73 ? 2.865 51.562 16.734 1 55.16 73 GLN A O 1
ATOM 606 N N . MET B 1 1 ? -2.482 -48.969 -27.281 1 78.31 1 MET B N 1
ATOM 607 C CA . MET B 1 1 ? -2.348 -48.594 -25.875 1 78.31 1 MET B CA 1
ATOM 608 C C . MET B 1 1 ? -1.139 -47.688 -25.656 1 78.31 1 MET B C 1
ATOM 610 O O . MET B 1 1 ? -1.271 -46.594 -25.125 1 78.31 1 MET B O 1
ATOM 614 N N . LEU B 1 2 ? -0.042 -48.031 -26.234 1 81 2 LEU B N 1
ATOM 615 C CA . LEU B 1 2 ? 1.187 -47.281 -26.047 1 81 2 LEU B CA 1
ATOM 616 C C . LEU B 1 2 ? 1.077 -45.906 -26.719 1 81 2 LEU B C 1
ATOM 618 O O . LEU B 1 2 ? 1.428 -44.875 -26.125 1 81 2 LEU B O 1
ATOM 622 N N . HIS B 1 3 ? 0.567 -45.875 -27.969 1 82.75 3 HIS B N 1
ATOM 623 C CA . HIS B 1 3 ? 0.411 -44.625 -28.719 1 82.75 3 HIS B CA 1
ATOM 624 C C . HIS B 1 3 ? -0.514 -43.656 -28 1 82.75 3 HIS B C 1
ATOM 626 O O . HIS B 1 3 ? -0.252 -42.469 -27.953 1 82.75 3 HIS B O 1
ATOM 632 N N . HIS B 1 4 ? -1.543 -44.188 -27.391 1 83.06 4 HIS B N 1
ATOM 633 C CA . HIS B 1 4 ? -2.508 -43.375 -26.656 1 83.06 4 HIS B CA 1
ATOM 634 C C . HIS B 1 4 ? -1.889 -42.781 -25.391 1 83.06 4 HIS B C 1
ATOM 636 O O . HIS B 1 4 ? -2.023 -41.594 -25.125 1 83.06 4 HIS B O 1
ATOM 642 N N . VAL B 1 5 ? -1.151 -43.625 -24.672 1 79.69 5 VAL B N 1
ATOM 643 C CA . VAL B 1 5 ? -0.517 -43.188 -23.422 1 79.69 5 VAL B CA 1
ATOM 644 C C . VAL B 1 5 ? 0.549 -42.156 -23.734 1 79.69 5 VAL B C 1
ATOM 646 O O . VAL B 1 5 ? 0.677 -41.156 -23 1 79.69 5 VAL B O 1
ATOM 649 N N . MET B 1 6 ? 1.205 -42.375 -24.781 1 82.12 6 MET B N 1
ATOM 650 C CA . MET B 1 6 ? 2.25 -41.438 -25.188 1 82.12 6 MET B CA 1
ATOM 651 C C . MET B 1 6 ? 1.65 -40.094 -25.578 1 82.12 6 MET B C 1
ATOM 653 O O . MET B 1 6 ? 2.217 -39.031 -25.266 1 82.12 6 MET B O 1
ATOM 657 N N . SER B 1 7 ? 0.572 -40.125 -26.25 1 83.06 7 SER B N 1
ATOM 658 C CA . SER B 1 7 ? -0.134 -38.906 -26.625 1 83.06 7 SER B CA 1
ATOM 659 C C . SER B 1 7 ? -0.597 -38.125 -25.391 1 83.06 7 SER B C 1
ATOM 661 O O . SER B 1 7 ? -0.443 -36.906 -25.328 1 83.06 7 SER B O 1
ATOM 663 N N . GLU B 1 8 ? -1.113 -38.844 -24.469 1 82.88 8 GLU B N 1
ATOM 664 C CA . GLU B 1 8 ? -1.565 -38.25 -23.219 1 82.88 8 GLU B CA 1
ATOM 665 C C . GLU B 1 8 ? -0.396 -37.656 -22.438 1 82.88 8 GLU B C 1
ATOM 667 O O . GLU B 1 8 ? -0.516 -36.562 -21.859 1 82.88 8 GLU B O 1
ATOM 672 N N . PHE B 1 9 ? 0.648 -38.375 -22.5 1 82.25 9 PHE B N 1
ATOM 673 C CA . PHE B 1 9 ? 1.859 -37.938 -21.828 1 82.25 9 PHE B CA 1
ATOM 674 C C . PHE B 1 9 ? 2.363 -36.625 -22.438 1 82.25 9 PHE B C 1
ATOM 676 O O . PHE B 1 9 ? 2.703 -35.688 -21.719 1 82.25 9 PHE B O 1
ATOM 683 N N . ASN B 1 10 ? 2.375 -36.594 -23.719 1 84.81 10 ASN B N 1
ATOM 684 C CA . ASN B 1 10 ? 2.816 -35.406 -24.422 1 84.81 10 ASN B CA 1
ATOM 685 C C . ASN B 1 10 ? 1.903 -34.219 -24.141 1 84.81 10 ASN B C 1
ATOM 687 O O . ASN B 1 10 ? 2.377 -33.094 -23.938 1 84.81 10 ASN B O 1
ATOM 691 N N . ALA B 1 11 ? 0.666 -34.406 -24.125 1 86.88 11 ALA B N 1
ATOM 692 C CA . ALA B 1 11 ? -0.309 -33.375 -23.812 1 86.88 11 ALA B CA 1
ATOM 693 C C . ALA B 1 11 ? -0.124 -32.844 -22.406 1 86.88 11 ALA B C 1
ATOM 695 O O . ALA B 1 11 ? -0.148 -31.625 -22.172 1 86.88 11 ALA B O 1
ATOM 696 N N . MET B 1 12 ? 0.107 -33.688 -21.469 1 85.44 12 MET B N 1
ATOM 697 C CA . MET B 1 12 ? 0.294 -33.312 -20.062 1 85.44 12 MET B CA 1
ATOM 698 C C . MET B 1 12 ? 1.58 -32.5 -19.875 1 85.44 12 MET B C 1
ATOM 700 O O . MET B 1 12 ? 1.623 -31.578 -19.078 1 85.44 12 MET B O 1
ATOM 704 N N . THR B 1 13 ? 2.533 -32.969 -20.609 1 87.12 13 THR B N 1
ATOM 705 C CA . THR B 1 13 ? 3.809 -32.25 -20.531 1 87.12 13 THR B CA 1
ATOM 706 C C . THR B 1 13 ? 3.656 -30.812 -20.984 1 87.12 13 THR B C 1
ATOM 708 O O . THR B 1 13 ? 4.207 -29.906 -20.359 1 87.12 13 THR B O 1
ATOM 711 N N . LYS B 1 14 ? 2.889 -30.656 -22.047 1 90.94 14 LYS B N 1
ATOM 712 C CA . LYS B 1 14 ? 2.639 -29.312 -22.547 1 90.94 14 LYS B CA 1
ATOM 713 C C . LYS B 1 14 ? 1.87 -28.484 -21.516 1 90.94 14 LYS B C 1
ATOM 715 O O . LYS B 1 14 ? 2.205 -27.328 -21.281 1 90.94 14 LYS B O 1
ATOM 720 N N . GLU B 1 15 ? 0.871 -29.078 -20.938 1 90.75 15 GLU B N 1
ATOM 721 C CA . GLU B 1 15 ? 0.079 -28.391 -19.922 1 90.75 15 GLU B CA 1
ATOM 722 C C . GLU B 1 15 ? 0.925 -28.047 -18.703 1 90.75 15 GLU B C 1
ATOM 724 O O . GLU B 1 15 ? 0.756 -26.984 -18.094 1 90.75 15 GLU B O 1
ATOM 729 N N . TYR B 1 16 ? 1.731 -28.938 -18.359 1 91.19 16 TYR B N 1
ATOM 730 C CA . TYR B 1 16 ? 2.639 -28.75 -17.234 1 91.19 16 TYR B CA 1
ATOM 731 C C . TYR B 1 16 ? 3.537 -27.531 -17.453 1 91.19 16 TYR B C 1
ATOM 733 O O . TYR B 1 16 ? 3.719 -26.703 -16.562 1 91.19 16 TYR B O 1
ATOM 741 N N . GLU B 1 17 ? 4.051 -27.438 -18.641 1 92.88 17 GLU B N 1
ATOM 742 C CA . GLU B 1 17 ? 4.93 -26.328 -18.969 1 92.88 17 GLU B CA 1
ATOM 743 C C . GLU B 1 17 ? 4.184 -25 -18.922 1 92.88 17 GLU B C 1
ATOM 745 O O . GLU B 1 17 ? 4.719 -24 -18.453 1 92.88 17 GLU B O 1
ATOM 750 N N . ILE B 1 18 ? 2.992 -24.953 -19.375 1 94.88 18 ILE B N 1
ATOM 751 C CA . ILE B 1 18 ? 2.158 -23.75 -19.328 1 94.88 18 ILE B CA 1
ATOM 752 C C . ILE B 1 18 ? 1.912 -23.344 -17.875 1 94.88 18 ILE B C 1
ATOM 754 O O . ILE B 1 18 ? 2.088 -22.172 -17.516 1 94.88 18 ILE B O 1
ATOM 758 N N . LEU B 1 19 ? 1.577 -24.297 -17.094 1 95.38 19 LEU B N 1
ATOM 759 C CA . LEU B 1 19 ? 1.286 -24.031 -15.688 1 95.38 19 LEU B CA 1
ATOM 760 C C . LEU B 1 19 ? 2.529 -23.531 -14.953 1 95.38 19 LEU B C 1
ATOM 762 O O . LEU B 1 19 ? 2.441 -22.641 -14.109 1 95.38 19 LEU B O 1
ATOM 766 N N . LYS B 1 20 ? 3.564 -24.125 -15.234 1 94.88 20 LYS B N 1
ATOM 767 C CA . LYS B 1 20 ? 4.828 -23.719 -14.625 1 94.88 20 LYS B CA 1
ATOM 768 C C . LYS B 1 20 ? 5.152 -22.266 -14.953 1 94.88 20 LYS B C 1
ATOM 770 O O . LYS B 1 20 ? 5.566 -21.5 -14.078 1 94.88 20 LYS B O 1
ATOM 775 N N . THR B 1 21 ? 4.977 -21.938 -16.156 1 96.44 21 THR B N 1
ATOM 776 C CA . THR B 1 21 ? 5.203 -20.562 -16.594 1 96.44 21 THR B CA 1
ATOM 777 C C . THR B 1 21 ? 4.254 -19.609 -15.883 1 96.44 21 THR B C 1
ATOM 779 O O . THR B 1 21 ? 4.664 -18.547 -15.422 1 96.44 21 THR B O 1
ATOM 782 N N . GLU B 1 22 ? 3.045 -19.984 -15.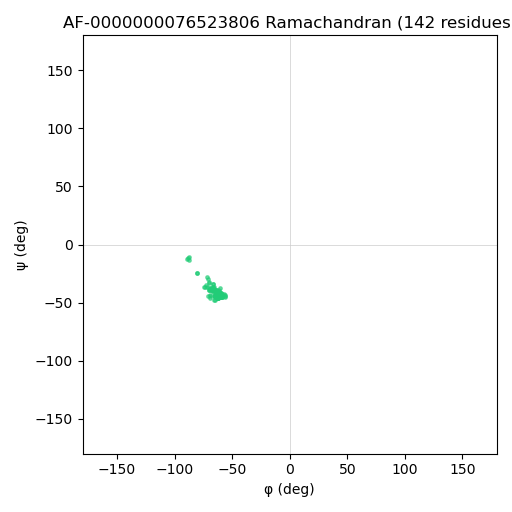766 1 95.56 22 GLU B N 1
ATOM 783 C CA . GLU B 1 22 ? 2.045 -19.172 -15.078 1 95.56 22 GLU B CA 1
ATOM 784 C C . GLU B 1 22 ? 2.412 -18.984 -13.609 1 95.56 22 GLU B C 1
ATOM 786 O O . GLU B 1 22 ? 2.334 -17.859 -13.086 1 95.56 22 GLU B O 1
ATOM 791 N N . ALA B 1 23 ? 2.773 -20.016 -13.008 1 95.75 23 ALA B N 1
ATOM 792 C CA . ALA B 1 23 ? 3.152 -19.953 -11.602 1 95.75 23 ALA B CA 1
ATOM 793 C C . ALA B 1 23 ? 4.344 -19.016 -11.391 1 95.75 23 ALA B C 1
ATOM 795 O O . ALA B 1 23 ? 4.383 -18.25 -10.43 1 95.75 23 ALA B O 1
ATOM 796 N N . THR B 1 24 ? 5.262 -19.125 -12.273 1 96.81 24 THR B N 1
ATOM 797 C CA . THR B 1 24 ? 6.438 -18.266 -12.203 1 96.81 24 THR B CA 1
ATOM 798 C C . THR B 1 24 ? 6.039 -16.797 -12.344 1 96.81 24 THR B C 1
ATOM 800 O O . THR B 1 24 ? 6.523 -15.945 -11.602 1 96.81 24 THR B O 1
ATOM 803 N N . THR B 1 25 ? 5.164 -16.5 -13.203 1 97.81 25 THR B N 1
ATOM 804 C CA . THR B 1 25 ? 4.672 -15.141 -13.422 1 97.81 25 THR B CA 1
ATOM 805 C C . THR B 1 25 ? 3.934 -14.633 -12.188 1 97.81 25 THR B C 1
ATOM 807 O O . THR B 1 25 ? 4.129 -13.492 -11.766 1 97.81 25 THR B O 1
ATOM 810 N N . LEU B 1 26 ? 3.164 -15.438 -11.672 1 98 26 LEU B N 1
ATOM 811 C CA . LEU B 1 26 ? 2.42 -15.078 -10.469 1 98 26 LEU B CA 1
ATOM 812 C C . LEU B 1 26 ? 3.369 -14.781 -9.312 1 98 26 LEU B C 1
ATOM 814 O O . LEU B 1 26 ? 3.143 -13.844 -8.547 1 98 26 LEU B O 1
ATOM 818 N N . GLN B 1 27 ? 4.352 -15.562 -9.219 1 97.56 27 GLN B N 1
ATOM 819 C CA . GLN B 1 27 ? 5.348 -15.352 -8.172 1 97.56 27 GLN B CA 1
ATOM 820 C C . GLN B 1 27 ? 6.059 -14.016 -8.359 1 97.56 27 GLN B C 1
ATOM 822 O O . GLN B 1 27 ? 6.285 -13.289 -7.387 1 97.56 27 GLN B O 1
ATOM 827 N N . GLU B 1 28 ? 6.426 -13.703 -9.531 1 98 28 GLU B N 1
ATOM 828 C CA . GLU B 1 28 ? 7.074 -12.43 -9.828 1 98 28 GLU B CA 1
ATOM 829 C C . GLU B 1 28 ? 6.16 -11.25 -9.492 1 98 28 GLU B C 1
ATOM 831 O O . GLU B 1 28 ? 6.594 -10.273 -8.883 1 98 28 GLU B O 1
ATOM 836 N N . LYS B 1 29 ? 4.969 -11.367 -9.828 1 98.44 29 LYS B N 1
ATOM 837 C CA . LYS B 1 29 ? 3.984 -10.328 -9.531 1 98.44 29 LYS B CA 1
ATOM 838 C C . LYS B 1 29 ? 3.814 -10.148 -8.023 1 98.44 29 LYS B C 1
ATOM 840 O O . LYS B 1 29 ? 3.729 -9.023 -7.531 1 98.44 29 LYS B O 1
ATOM 845 N N . ASN B 1 30 ? 3.742 -11.312 -7.438 1 98.06 30 ASN B N 1
ATOM 846 C CA . ASN B 1 30 ? 3.654 -11.289 -5.984 1 98.06 30 ASN B CA 1
ATOM 847 C C . ASN B 1 30 ? 4.82 -10.523 -5.363 1 98.06 30 ASN B C 1
ATOM 849 O O . ASN B 1 30 ? 4.625 -9.727 -4.445 1 98.06 30 ASN B O 1
ATOM 853 N N . ASN B 1 31 ? 5.922 -10.781 -5.828 1 97.75 31 ASN B N 1
ATOM 854 C CA . ASN B 1 31 ? 7.113 -10.109 -5.316 1 97.75 31 ASN B CA 1
ATOM 855 C C . ASN B 1 31 ? 7.059 -8.609 -5.578 1 97.75 31 ASN B C 1
ATOM 857 O O . ASN B 1 31 ? 7.379 -7.809 -4.695 1 97.75 31 ASN B O 1
ATOM 861 N N . GLU B 1 32 ? 6.637 -8.188 -6.711 1 98.12 32 GLU B N 1
ATOM 862 C CA . GLU B 1 32 ? 6.508 -6.777 -7.066 1 98.12 32 GLU B CA 1
ATOM 863 C C . GLU B 1 32 ? 5.473 -6.078 -6.191 1 98.12 32 GLU B C 1
ATOM 865 O O . GLU B 1 32 ? 5.707 -4.965 -5.711 1 98.12 32 GLU B O 1
ATOM 870 N N . MET B 1 33 ? 4.406 -6.75 -5.996 1 98.31 33 MET B N 1
ATOM 871 C CA . MET B 1 33 ? 3.338 -6.18 -5.18 1 98.31 33 MET B CA 1
ATOM 872 C C . MET B 1 33 ? 3.783 -6.027 -3.729 1 98.31 33 MET B C 1
ATOM 874 O O . MET B 1 33 ? 3.451 -5.039 -3.074 1 98.31 33 MET B O 1
ATOM 878 N N . TYR B 1 34 ? 4.512 -6.988 -3.324 1 98.19 34 TYR B N 1
ATOM 879 C CA . TYR B 1 34 ? 5.035 -6.898 -1.967 1 98.19 34 TYR B CA 1
ATOM 880 C C . TYR B 1 34 ? 5.922 -5.668 -1.809 1 98.19 34 TYR B C 1
ATOM 882 O O . TYR B 1 34 ? 5.781 -4.914 -0.844 1 98.19 34 TYR B O 1
ATOM 890 N N . ASP B 1 35 ? 6.785 -5.422 -2.742 1 98.44 35 ASP B N 1
ATOM 891 C CA . ASP B 1 35 ? 7.652 -4.246 -2.717 1 98.44 35 ASP B CA 1
ATOM 892 C C . ASP B 1 35 ? 6.832 -2.959 -2.723 1 98.44 35 ASP B C 1
ATOM 894 O O . ASP B 1 35 ? 7.145 -2.016 -1.989 1 98.44 35 ASP B O 1
ATOM 898 N N . HIS B 1 36 ? 5.84 -2.936 -3.496 1 98.75 36 HIS B N 1
ATOM 899 C CA . HIS B 1 36 ? 4.961 -1.776 -3.572 1 98.75 36 HIS B CA 1
ATOM 900 C C . HIS B 1 36 ? 4.27 -1.519 -2.236 1 98.75 36 HIS B C 1
ATOM 902 O O . HIS B 1 36 ? 4.168 -0.37 -1.799 1 98.75 36 HIS B O 1
ATOM 908 N N . ILE B 1 37 ? 3.836 -2.541 -1.642 1 98.81 37 ILE B N 1
ATOM 909 C CA . ILE B 1 37 ? 3.168 -2.441 -0.349 1 98.81 37 ILE B CA 1
ATOM 910 C C . ILE B 1 37 ? 4.117 -1.834 0.679 1 98.81 37 ILE B C 1
ATOM 912 O O . ILE B 1 37 ? 3.73 -0.95 1.446 1 98.81 37 ILE B O 1
ATOM 916 N N . VAL B 1 38 ? 5.309 -2.275 0.64 1 98.75 38 VAL B N 1
ATOM 917 C CA . VAL B 1 38 ? 6.312 -1.771 1.57 1 98.75 38 VAL B CA 1
ATOM 918 C C . VAL B 1 38 ? 6.531 -0.278 1.335 1 98.75 38 VAL B C 1
ATOM 920 O O . VAL B 1 38 ? 6.605 0.503 2.285 1 98.75 38 VAL B O 1
ATOM 923 N N . ASP B 1 39 ? 6.641 0.115 0.094 1 98.81 39 ASP B N 1
ATOM 924 C CA . ASP B 1 39 ? 6.785 1.525 -0.255 1 98.81 39 ASP B CA 1
ATOM 925 C C . ASP B 1 39 ? 5.594 2.342 0.244 1 98.81 39 ASP B C 1
ATOM 927 O O . ASP B 1 39 ? 5.77 3.428 0.801 1 98.81 39 ASP B O 1
ATOM 931 N N . GLN B 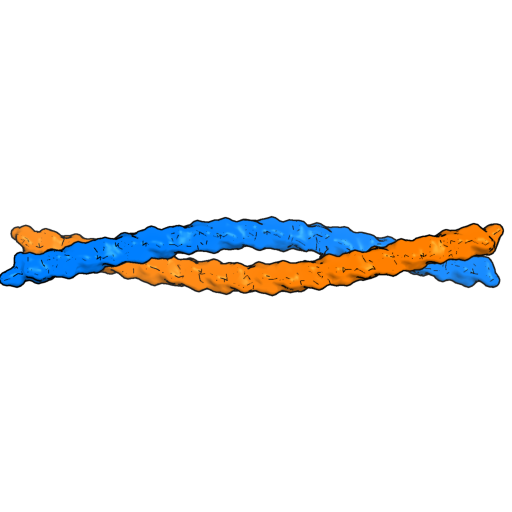1 40 ? 4.43 1.798 0.079 1 98.75 40 GLN B N 1
ATOM 932 C CA . GLN B 1 40 ? 3.223 2.482 0.528 1 98.75 40 GLN B CA 1
ATOM 933 C C . GLN B 1 40 ? 3.197 2.613 2.049 1 98.75 40 GLN B C 1
ATOM 935 O O . GLN B 1 40 ? 2.814 3.656 2.582 1 98.75 40 GLN B O 1
ATOM 940 N N . ASP B 1 41 ? 3.633 1.596 2.643 1 98.69 41 ASP B N 1
ATOM 941 C CA . ASP B 1 41 ? 3.699 1.641 4.098 1 98.69 41 ASP B CA 1
ATOM 942 C C . ASP B 1 41 ? 4.641 2.744 4.574 1 98.69 41 ASP B C 1
ATOM 944 O O . ASP B 1 41 ? 4.324 3.477 5.512 1 98.69 41 ASP B O 1
ATOM 948 N N . THR B 1 42 ? 5.75 2.869 3.973 1 98.88 42 THR B N 1
ATOM 949 C CA . THR B 1 42 ? 6.719 3.904 4.312 1 98.88 42 THR B CA 1
ATOM 950 C C . THR B 1 42 ? 6.129 5.293 4.082 1 98.88 42 THR B C 1
ATOM 952 O O . THR B 1 42 ? 6.293 6.188 4.918 1 98.88 42 THR B O 1
ATOM 955 N N . ARG B 1 43 ? 5.48 5.422 3.01 1 98.81 43 ARG B N 1
ATOM 956 C CA . ARG B 1 43 ? 4.832 6.688 2.691 1 98.81 43 ARG B CA 1
ATOM 957 C C . ARG B 1 43 ? 3.754 7.023 3.717 1 98.81 43 ARG B C 1
ATOM 959 O O . ARG B 1 43 ? 3.645 8.172 4.16 1 98.81 43 ARG B O 1
ATOM 966 N N . ILE B 1 44 ? 2.982 6.121 4.062 1 98.94 44 ILE B N 1
ATOM 967 C CA . ILE B 1 44 ? 1.925 6.312 5.047 1 98.94 44 ILE B CA 1
ATOM 968 C C . ILE B 1 44 ? 2.533 6.762 6.375 1 98.94 44 ILE B C 1
ATOM 970 O O . ILE B 1 44 ? 2.055 7.715 6.992 1 98.94 44 ILE B O 1
ATOM 974 N N . ASP B 1 45 ? 3.596 6.133 6.742 1 98.88 45 ASP B N 1
ATOM 975 C CA . ASP B 1 45 ? 4.277 6.508 7.977 1 98.88 45 ASP B CA 1
ATOM 976 C C . ASP B 1 45 ? 4.742 7.961 7.926 1 98.88 45 ASP B C 1
ATOM 978 O O . ASP B 1 45 ? 4.57 8.703 8.891 1 98.88 45 ASP B O 1
ATOM 982 N N . GLN B 1 46 ? 5.32 8.344 6.848 1 98.88 46 GLN B N 1
ATOM 983 C CA . GLN B 1 46 ? 5.809 9.703 6.676 1 98.88 46 GLN B CA 1
ATOM 984 C C . GLN B 1 46 ? 4.664 10.711 6.719 1 98.88 46 GLN B C 1
ATOM 986 O O . GLN B 1 46 ? 4.773 11.758 7.367 1 98.88 46 GLN B O 1
ATOM 991 N N . LEU B 1 47 ? 3.637 10.344 6.086 1 98.88 47 LEU B N 1
ATOM 992 C CA . LEU B 1 47 ? 2.484 11.242 6.047 1 98.88 47 LEU B CA 1
ATOM 993 C C . LEU B 1 47 ? 1.839 11.359 7.422 1 98.88 47 LEU B C 1
ATOM 995 O O . LEU B 1 47 ? 1.418 12.445 7.824 1 98.88 47 LEU B O 1
ATOM 999 N N . GLU B 1 48 ? 1.779 10.289 8.125 1 98.88 48 GLU B N 1
ATOM 1000 C CA . GLU B 1 48 ? 1.235 10.312 9.484 1 98.88 48 GLU B CA 1
ATOM 1001 C C . GLU B 1 48 ? 2.09 11.18 10.406 1 98.88 48 GLU B C 1
ATOM 1003 O O . GLU B 1 48 ? 1.56 11.938 11.219 1 98.88 48 GLU B O 1
ATOM 1008 N N . GLN B 1 49 ? 3.328 11.117 10.25 1 98.88 49 GLN B N 1
ATOM 1009 C CA . GLN B 1 49 ? 4.223 11.969 11.023 1 98.88 49 GLN B CA 1
ATOM 1010 C C . GLN B 1 49 ? 4.027 13.445 10.672 1 98.88 49 GLN B C 1
ATOM 1012 O O . GLN B 1 49 ? 4 14.305 11.555 1 98.88 49 GLN B O 1
ATOM 1017 N N . ASN B 1 50 ? 3.945 13.695 9.422 1 98.81 50 ASN B N 1
ATOM 1018 C CA . ASN B 1 50 ? 3.676 15.055 8.977 1 98.81 50 ASN B CA 1
ATOM 1019 C C . ASN B 1 50 ? 2.383 15.602 9.578 1 98.81 50 ASN B C 1
ATOM 1021 O O . ASN B 1 50 ? 2.34 16.734 10.047 1 98.81 50 ASN B O 1
ATOM 1025 N N . VAL B 1 51 ? 1.392 14.789 9.578 1 98.94 51 VAL B N 1
ATOM 1026 C CA . VAL B 1 51 ? 0.101 15.18 10.133 1 98.94 51 VAL B CA 1
ATOM 1027 C C . VAL B 1 51 ? 0.254 15.5 11.625 1 98.94 51 VAL B C 1
ATOM 1029 O O . VAL B 1 51 ? -0.246 16.516 12.102 1 98.94 51 VAL B O 1
ATOM 1032 N N . GLN B 1 52 ? 0.978 14.75 12.281 1 98.75 52 GLN B N 1
ATOM 1033 C CA . GLN B 1 52 ? 1.183 14.969 13.711 1 98.75 52 GLN B CA 1
ATOM 1034 C C . GLN B 1 52 ? 1.921 16.281 13.961 1 98.75 52 GLN B C 1
ATOM 1036 O O . GLN B 1 52 ? 1.538 17.062 14.844 1 98.75 52 GLN B O 1
ATOM 1041 N N . VAL B 1 53 ? 2.975 16.5 13.258 1 98.88 53 VAL B N 1
ATOM 1042 C CA . VAL B 1 53 ? 3.773 17.703 13.406 1 98.88 53 VAL B CA 1
ATOM 1043 C C . VAL B 1 53 ? 2.92 18.938 13.086 1 98.88 53 VAL B C 1
ATOM 1045 O O . VAL B 1 53 ? 2.904 19.906 13.844 1 98.88 53 VAL B O 1
ATOM 1048 N N . LEU B 1 54 ? 2.133 18.859 12.062 1 98.75 54 LEU B N 1
ATOM 1049 C CA . LEU B 1 54 ? 1.301 19.984 11.633 1 98.75 54 LEU B CA 1
ATOM 1050 C C . LEU B 1 54 ? 0.178 20.25 12.625 1 98.75 54 LEU B C 1
ATOM 1052 O O . LEU B 1 54 ? -0.157 21.406 12.906 1 98.75 54 LEU B O 1
ATOM 1056 N N . GLU B 1 55 ? -0.363 19.219 13.164 1 98.62 55 GLU B N 1
ATOM 1057 C CA . GLU B 1 55 ? -1.389 19.359 14.195 1 98.62 55 GLU B CA 1
ATOM 1058 C C . GLU B 1 55 ? -0.823 20.016 15.445 1 98.62 55 GLU B C 1
ATOM 1060 O O . GLU B 1 55 ? -1.462 20.891 16.047 1 98.62 55 GLU B O 1
ATOM 1065 N N . ALA B 1 56 ? 0.316 19.562 15.797 1 98.44 56 ALA B N 1
ATOM 1066 C CA . ALA B 1 56 ? 0.964 20.156 16.969 1 98.44 56 ALA B CA 1
ATOM 1067 C C . ALA B 1 56 ? 1.261 21.641 16.75 1 98.44 56 ALA B C 1
ATOM 1069 O O . ALA B 1 56 ? 1.026 22.469 17.641 1 98.44 56 ALA B O 1
ATOM 1070 N N . GLU B 1 57 ? 1.71 22.031 15.609 1 98.44 57 GLU B N 1
ATOM 1071 C CA . GLU B 1 57 ? 1.982 23.422 15.258 1 98.44 57 GLU B CA 1
ATOM 1072 C C . GLU B 1 57 ? 0.7 24.25 15.234 1 98.44 57 GLU B C 1
ATOM 1074 O O . GLU B 1 57 ? 0.667 25.359 15.758 1 98.44 57 GLU B O 1
ATOM 1079 N N . ASN B 1 58 ? -0.287 23.625 14.625 1 97.56 58 ASN B N 1
ATOM 1080 C CA . ASN B 1 58 ? -1.59 24.281 14.562 1 97.56 58 ASN B CA 1
ATOM 1081 C C . ASN B 1 58 ? -2.141 24.562 15.961 1 97.56 58 ASN B C 1
ATOM 1083 O O . ASN B 1 58 ? -2.623 25.656 16.234 1 97.56 58 ASN B O 1
ATOM 1087 N N . ASN B 1 59 ? -1.974 23.609 16.844 1 97.19 59 ASN B N 1
ATOM 1088 C CA . ASN B 1 59 ? -2.436 23.766 18.219 1 97.19 59 ASN B CA 1
ATOM 1089 C C . ASN B 1 59 ? -1.633 24.828 18.969 1 97.19 59 ASN B C 1
ATOM 1091 O O . ASN B 1 59 ? -2.201 25.641 19.703 1 97.19 59 ASN B O 1
ATOM 1095 N N . GLU B 1 60 ? -0.346 24.891 18.75 1 97.38 60 GLU B N 1
ATOM 1096 C CA . GLU B 1 60 ? 0.504 25.891 19.375 1 97.38 60 GLU B CA 1
ATOM 1097 C C . GLU B 1 60 ? 0.157 27.297 18.891 1 97.38 60 GLU B C 1
ATOM 1099 O O . GLU B 1 60 ? 0.098 28.234 19.688 1 97.38 60 GLU B O 1
ATOM 1104 N N . LEU B 1 61 ? -0.186 27.453 17.672 1 96.06 61 LEU B N 1
ATOM 1105 C CA . LEU B 1 61 ? -0.559 28.75 17.094 1 96.06 61 LEU B CA 1
ATOM 1106 C C . LEU B 1 61 ? -1.906 29.219 17.641 1 96.06 61 LEU B C 1
ATOM 1108 O O . LEU B 1 61 ? -2.072 30.391 17.969 1 96.06 61 LEU B O 1
ATOM 1112 N N . ARG B 1 62 ? -2.801 28.266 17.781 1 94 62 ARG B N 1
ATOM 1113 C CA . ARG B 1 62 ? -4.117 28.594 18.328 1 94 62 ARG B CA 1
ATOM 1114 C C . ARG B 1 62 ? -4.02 29.031 19.781 1 94 62 ARG B C 1
ATOM 1116 O O . ARG B 1 62 ? -4.648 30 20.188 1 94 62 ARG B O 1
ATOM 1123 N N . ARG B 1 63 ? -3.146 28.344 20.531 1 93.69 63 ARG B N 1
ATOM 1124 C CA . ARG B 1 63 ? -2.951 28.688 21.922 1 93.69 63 ARG B CA 1
ATOM 1125 C C . ARG B 1 63 ? -2.316 30.062 22.078 1 93.69 63 ARG B C 1
ATOM 1127 O O . ARG B 1 63 ? -2.721 30.859 22.938 1 93.69 63 ARG B O 1
ATOM 1134 N N . SER B 1 64 ? -1.444 30.344 21.219 1 89.31 64 SER B N 1
ATOM 1135 C CA . SER B 1 64 ? -0.758 31.641 21.25 1 89.31 64 SER B CA 1
ATOM 1136 C C . SER B 1 64 ? -1.716 32.781 20.938 1 89.31 64 SER B C 1
ATOM 1138 O O . SER B 1 64 ? -1.667 33.844 21.578 1 89.31 64 SER B O 1
ATOM 1140 N N . ARG B 1 65 ? -2.656 32.469 20.078 1 87.38 65 ARG B N 1
ATOM 1141 C CA . ARG B 1 65 ? -3.637 33.469 19.703 1 87.38 65 ARG B CA 1
ATOM 1142 C C . ARG B 1 65 ? -4.609 33.75 20.844 1 87.38 65 ARG B C 1
ATOM 1144 O O . ARG B 1 65 ? -5 34.906 21.078 1 87.38 65 ARG B O 1
ATOM 1151 N N . ILE B 1 66 ? -4.91 32.781 21.516 1 85.75 66 ILE B N 1
ATOM 1152 C CA . ILE B 1 66 ? -5.832 32.906 22.641 1 85.75 66 ILE B CA 1
ATOM 1153 C C . ILE B 1 66 ? -5.168 33.719 23.766 1 85.75 66 ILE B C 1
ATOM 1155 O O . ILE B 1 66 ? -5.797 34.594 24.359 1 85.75 66 ILE B O 1
ATOM 1159 N N . ILE B 1 67 ? -3.881 33.531 23.969 1 86.94 67 ILE B N 1
ATOM 1160 C CA . ILE B 1 67 ? -3.133 34.25 25.016 1 86.94 67 ILE B CA 1
ATOM 1161 C C . ILE B 1 67 ? -2.994 35.719 24.641 1 86.94 67 ILE B C 1
ATOM 1163 O O . ILE B 1 67 ? -3.199 36.594 25.484 1 86.94 67 ILE B O 1
ATOM 1167 N N . ASP B 1 68 ? -2.893 36.094 23.406 1 82.56 68 ASP B N 1
ATOM 1168 C CA . ASP B 1 68 ? -2.748 37.5 22.953 1 82.56 68 ASP B CA 1
ATOM 1169 C C . ASP B 1 68 ? -4.07 38.25 23.062 1 82.56 68 ASP B C 1
ATOM 1171 O O . ASP B 1 68 ? -4.086 39.406 23.438 1 82.56 68 ASP B O 1
ATOM 1175 N N . ALA B 1 69 ? -5.117 37.594 22.797 1 81.19 69 ALA B N 1
ATOM 1176 C CA . ALA B 1 69 ? -6.426 38.219 22.859 1 81.19 69 ALA B CA 1
ATOM 1177 C C . ALA B 1 69 ? -6.828 38.5 24.312 1 81.19 69 ALA B C 1
ATOM 1179 O O . ALA B 1 69 ? -7.48 39.5 24.594 1 81.19 69 ALA B O 1
ATOM 1180 N N . SER B 1 70 ? -6.355 37.719 25.156 1 81.69 70 SER B N 1
ATOM 1181 C CA . SER B 1 70 ? -6.699 37.875 26.562 1 81.69 70 SER B CA 1
ATOM 1182 C C . SER B 1 70 ? -5.871 38.969 27.234 1 81.69 70 SER B C 1
ATOM 1184 O O . SER B 1 70 ? -6.301 39.562 28.219 1 81.69 70 SER B O 1
ATOM 1186 N N . THR B 1 71 ? -4.754 39.25 26.734 1 74.06 71 THR B N 1
ATOM 1187 C CA . THR B 1 71 ? -3.881 40.281 27.297 1 74.06 71 THR B CA 1
ATOM 1188 C C . THR B 1 71 ? -4.203 41.656 26.719 1 74.06 71 THR B C 1
ATOM 1190 O O . THR B 1 71 ? -3.787 42.688 27.266 1 74.06 71 THR B O 1
ATOM 1193 N N . LYS B 1 72 ? -4.969 41.75 25.734 1 70.12 72 LYS B N 1
ATOM 1194 C CA . LYS B 1 72 ? -5.387 43.031 25.156 1 70.12 72 LYS B CA 1
ATOM 1195 C C . LYS B 1 72 ? -6.664 43.562 25.812 1 70.12 72 LYS B C 1
ATOM 1197 O O . LYS B 1 72 ? -6.984 44.75 25.719 1 70.12 72 LYS B O 1
ATOM 1202 N N . GLN B 1 73 ? -7.27 42.844 26.484 1 55.78 73 GLN B N 1
ATOM 1203 C CA . GLN B 1 73 ? -8.359 43.375 27.281 1 55.78 73 GLN B CA 1
ATOM 1204 C C . GLN B 1 73 ? -7.855 43.844 28.641 1 55.78 73 GLN B C 1
ATOM 1206 O O . GLN B 1 73 ? -8.344 44.844 29.172 1 55.78 73 GLN B O 1
#

Radius of gyration: 31.53 Å; Cα contacts (8 Å, |Δi|>4): 73; chains: 2; bounding box: 16×99×56 Å

Secondary structure (DSSP, 8-state):
-HHHHHHHHHHHHHHHHHHHHHHHHHHHHHHHHHHHHHHHHHHHHHHHHHHHHHHHHHHHHHHHHHHHHHHH-/-HHHHHHHHHHHHHHHHHHHHHHHHHHHHHHHHHHHHHHHHHHHHHHHHHHHHHHHHHHHHHHHHHHHHHHH-

Solvent-accessible surface area (backbone atoms only — not comparable to full-atom values): 7694 Å² total; per-residue (Å²): 109,64,69,59,53,50,51,52,43,53,52,48,51,52,52,42,52,52,49,51,52,49,34,52,52,41,50,54,49,41,52,52,49,51,54,49,45,52,54,49,50,54,50,44,52,52,41,53,50,49,41,51,54,40,51,52,50,38,49,52,53,53,51,51,49,53,56,53,58,62,70,71,108,109,64,69,58,51,50,52,51,43,53,52,48,52,53,51,42,52,53,49,50,52,50,36,53,51,40,50,52,50,42,53,53,49,50,52,50,45,53,53,49,50,52,49,44,52,53,42,53,49,50,42,50,54,42,50,53,50,41,51,51,52,53,51,52,50,53,54,53,59,62,70,70,107

pLDDT: mean 92.27, std 8.53, range [55.16, 98.94]